Protein AF-A0A4Q3A7S2-F1 (afdb_monomer_lite)

Radius of gyration: 33.94 Å; chains: 1; bounding box: 97×50×57 Å

Structure (mmCIF, N/CA/C/O backbone):
data_AF-A0A4Q3A7S2-F1
#
_entry.id   AF-A0A4Q3A7S2-F1
#
loop_
_atom_site.group_PDB
_atom_site.id
_atom_site.type_symbol
_atom_site.label_atom_id
_atom_site.label_alt_id
_atom_site.label_comp_id
_atom_site.label_asym_id
_atom_site.label_entity_id
_atom_site.label_seq_id
_atom_site.pdbx_PDB_ins_code
_atom_site.Cartn_x
_atom_site.Cartn_y
_atom_site.Cartn_z
_atom_site.occupancy
_atom_site.B_iso_or_equiv
_atom_site.auth_seq_id
_atom_site.auth_comp_id
_atom_site.auth_asym_id
_atom_site.auth_atom_id
_atom_site.pdbx_PDB_model_num
ATOM 1 N N . MET A 1 1 ? 87.438 35.491 -44.003 1.00 46.78 1 MET A N 1
ATOM 2 C CA . MET A 1 1 ? 86.803 35.064 -42.737 1.00 46.78 1 MET A CA 1
ATOM 3 C C . MET A 1 1 ? 86.058 36.256 -42.162 1.00 46.78 1 MET A C 1
ATOM 5 O O . MET A 1 1 ? 86.713 37.239 -41.863 1.00 46.78 1 MET A O 1
ATOM 9 N N . ILE A 1 2 ? 84.730 36.200 -42.059 1.00 52.25 2 ILE A N 1
ATOM 10 C CA . ILE A 1 2 ? 83.905 37.192 -41.349 1.00 52.25 2 ILE A CA 1
ATOM 11 C C . ILE A 1 2 ? 82.823 36.402 -40.607 1.00 52.25 2 ILE A C 1
ATOM 13 O O . ILE A 1 2 ? 82.045 35.674 -41.223 1.00 52.25 2 ILE A O 1
ATOM 17 N N . GLY A 1 3 ? 82.870 36.476 -39.277 1.00 45.56 3 GLY A N 1
ATOM 18 C CA . GLY A 1 3 ? 81.972 35.782 -38.360 1.00 45.56 3 GLY A CA 1
ATOM 19 C C . GLY A 1 3 ? 80.674 36.549 -38.115 1.00 45.56 3 GLY A C 1
ATOM 20 O O . GLY A 1 3 ? 80.619 37.770 -38.256 1.00 45.56 3 GLY A O 1
ATOM 21 N N . ARG A 1 4 ? 79.629 35.818 -37.714 1.00 53.28 4 ARG A N 1
ATOM 22 C CA . ARG A 1 4 ? 78.406 36.376 -37.122 1.00 53.28 4 ARG A CA 1
ATOM 23 C C . ARG A 1 4 ? 78.172 35.708 -35.774 1.00 53.28 4 ARG A C 1
ATOM 25 O O . ARG A 1 4 ? 78.048 34.491 -35.700 1.00 53.28 4 ARG A O 1
ATOM 32 N N . ASN A 1 5 ? 78.122 36.532 -34.735 1.00 51.97 5 ASN A N 1
ATOM 33 C CA . ASN A 1 5 ? 77.712 36.159 -33.389 1.00 51.97 5 ASN A CA 1
ATOM 34 C C . ASN A 1 5 ? 76.204 36.371 -33.219 1.00 51.97 5 ASN A C 1
ATOM 36 O O . ASN A 1 5 ? 75.654 37.326 -33.765 1.00 51.97 5 ASN A O 1
ATOM 40 N N . GLY A 1 6 ? 75.602 35.566 -32.342 1.00 50.28 6 GLY A N 1
ATOM 41 C CA . GLY A 1 6 ? 74.502 36.010 -31.485 1.00 50.28 6 GLY A CA 1
ATOM 42 C C . GLY A 1 6 ? 73.160 35.322 -31.718 1.00 50.28 6 GLY A C 1
ATOM 43 O O . GLY A 1 6 ? 72.481 35.598 -32.697 1.00 50.28 6 GLY A O 1
ATOM 44 N N . ALA A 1 7 ? 72.747 34.488 -30.762 1.00 47.84 7 ALA A N 1
ATOM 45 C CA . ALA A 1 7 ? 71.641 34.805 -29.850 1.00 47.84 7 ALA A CA 1
ATOM 46 C C . ALA A 1 7 ? 71.241 33.552 -29.052 1.00 47.84 7 ALA A C 1
ATOM 48 O O . ALA A 1 7 ? 70.794 32.544 -29.596 1.00 47.84 7 ALA A O 1
ATOM 49 N N . SER A 1 8 ? 71.404 33.640 -27.735 1.00 52.78 8 SER A N 1
ATOM 50 C CA . SER A 1 8 ? 70.969 32.660 -26.746 1.00 52.78 8 SER A CA 1
ATOM 51 C C . SER A 1 8 ? 69.444 32.519 -26.756 1.00 52.78 8 SER A C 1
ATOM 53 O O . SER A 1 8 ? 68.729 33.466 -26.434 1.00 52.78 8 SER A O 1
ATOM 55 N N . HIS A 1 9 ? 68.926 31.332 -27.071 1.00 57.59 9 HIS A N 1
ATOM 56 C CA . HIS A 1 9 ? 67.501 31.027 -26.934 1.00 57.59 9 HIS A CA 1
ATOM 57 C C . HIS A 1 9 ? 67.215 30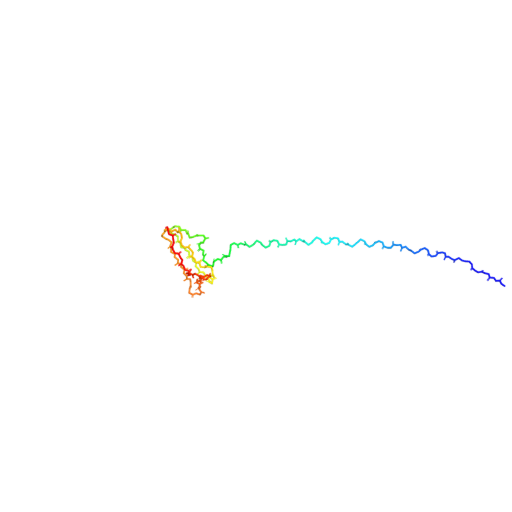.425 -25.552 1.00 57.59 9 HIS A C 1
ATOM 59 O O . HIS A 1 9 ? 67.211 29.210 -25.370 1.00 57.59 9 HIS A O 1
ATOM 65 N N . ALA A 1 10 ? 66.942 31.280 -24.565 1.00 58.94 10 ALA A N 1
ATOM 66 C CA . ALA A 1 10 ? 66.314 30.856 -23.316 1.00 58.94 10 ALA A CA 1
ATOM 67 C C . ALA A 1 10 ? 64.820 30.607 -23.584 1.00 58.94 10 ALA A C 1
ATOM 69 O O . ALA A 1 10 ? 64.062 31.547 -23.831 1.00 58.94 10 ALA A O 1
ATOM 70 N N . ARG A 1 11 ? 64.385 29.341 -23.594 1.00 58.94 11 ARG A N 1
ATOM 71 C CA . ARG A 1 11 ? 62.979 28.988 -23.839 1.00 58.94 11 ARG A CA 1
ATOM 72 C C . ARG A 1 11 ? 62.260 28.677 -22.527 1.00 58.94 11 ARG A C 1
ATOM 74 O O . ARG A 1 11 ? 62.695 27.864 -21.724 1.00 58.94 11 ARG A O 1
ATOM 81 N N . GLN A 1 12 ? 61.150 29.383 -22.359 1.00 58.12 12 GLN A N 1
ATOM 82 C CA . GLN A 1 12 ? 60.333 29.536 -21.163 1.00 58.12 12 GLN A CA 1
ATOM 83 C C . GLN A 1 12 ? 59.630 28.240 -20.727 1.00 58.12 12 GLN A C 1
ATOM 85 O O . GLN A 1 12 ? 59.042 27.533 -21.550 1.00 58.12 12 GLN A O 1
ATOM 90 N N . VAL A 1 13 ? 59.633 27.972 -19.417 1.00 60.22 13 VAL A N 1
ATOM 91 C CA . VAL A 1 13 ? 58.901 26.867 -18.779 1.00 60.22 13 VAL A CA 1
ATOM 92 C C . VAL A 1 13 ? 57.432 27.269 -18.623 1.00 60.22 13 VAL A C 1
ATOM 94 O O . VAL A 1 13 ? 57.107 28.213 -17.909 1.00 60.22 13 VAL A O 1
ATOM 97 N N . ARG A 1 14 ? 56.526 26.562 -19.308 1.00 59.00 14 ARG A N 1
ATOM 98 C CA . ARG A 1 14 ? 55.073 26.764 -19.198 1.00 59.00 14 ARG A CA 1
ATOM 99 C C . ARG A 1 14 ? 54.522 25.903 -18.063 1.00 59.00 14 ARG A C 1
ATOM 101 O O . ARG A 1 14 ? 54.343 24.701 -18.243 1.00 59.00 14 ARG A O 1
ATOM 108 N N . VAL A 1 15 ? 54.225 26.511 -16.919 1.00 61.81 15 VAL A N 1
ATOM 109 C CA . VAL A 1 15 ? 53.504 25.847 -15.823 1.00 61.81 15 VAL A CA 1
ATOM 110 C C . VAL A 1 15 ? 52.030 25.724 -16.217 1.00 61.81 15 VAL A C 1
ATOM 112 O O . VAL A 1 15 ? 51.342 26.723 -16.416 1.00 61.81 15 VAL A O 1
ATOM 115 N N . ARG A 1 16 ? 51.548 24.491 -16.384 1.00 57.50 16 ARG A N 1
ATOM 116 C CA . ARG A 1 16 ? 50.136 24.180 -16.646 1.00 57.50 16 ARG A CA 1
ATOM 117 C C . ARG A 1 16 ? 49.437 23.945 -15.303 1.00 57.50 16 ARG A C 1
ATOM 119 O O . ARG A 1 16 ? 49.512 22.846 -14.769 1.00 57.50 16 ARG A O 1
ATOM 126 N N . ALA A 1 17 ? 48.760 24.955 -14.763 1.00 62.59 17 ALA A N 1
ATOM 127 C CA . ALA A 1 17 ? 47.776 24.748 -13.703 1.00 62.59 17 ALA A CA 1
ATOM 128 C C . ALA A 1 17 ? 46.471 24.274 -14.361 1.00 62.59 17 ALA A C 1
ATOM 130 O O . ALA A 1 17 ? 45.764 25.063 -14.985 1.00 62.59 17 ALA A O 1
ATOM 131 N N . LEU A 1 18 ? 46.199 22.971 -14.308 1.00 62.78 18 LEU A N 1
ATOM 132 C CA . LEU A 1 18 ? 44.963 22.382 -14.821 1.00 62.78 18 LEU A CA 1
ATOM 133 C C . LEU A 1 18 ? 44.072 22.018 -13.636 1.00 62.78 18 LEU A C 1
ATOM 135 O O . LEU A 1 18 ? 44.501 21.353 -12.698 1.00 62.78 18 LEU A O 1
ATOM 139 N N . GLY A 1 19 ? 42.862 22.571 -13.689 1.00 59.62 19 GLY A N 1
ATOM 140 C CA . GLY A 1 19 ? 41.928 22.724 -12.588 1.00 59.62 19 GLY A CA 1
ATOM 141 C C . GLY A 1 19 ? 41.553 21.439 -11.863 1.00 59.62 19 GLY A C 1
ATOM 142 O O . GLY A 1 19 ? 41.289 20.394 -12.456 1.00 59.62 19 GLY A O 1
ATOM 143 N N . THR A 1 20 ? 41.456 21.568 -10.547 1.00 61.19 20 THR A N 1
ATOM 144 C CA . THR A 1 20 ? 40.785 20.622 -9.664 1.00 61.19 20 THR A CA 1
ATOM 145 C C . THR A 1 20 ? 39.309 20.554 -10.040 1.00 61.19 20 THR A C 1
ATOM 147 O O . THR A 1 20 ? 38.543 21.472 -9.750 1.00 61.19 20 THR A O 1
ATOM 150 N N . SER A 1 21 ? 38.900 19.477 -10.706 1.00 65.19 21 SER A N 1
ATOM 151 C CA . SER A 1 21 ? 37.482 19.183 -10.911 1.00 65.19 21 SER A CA 1
ATOM 152 C C . SER A 1 21 ? 36.929 18.570 -9.626 1.00 65.19 21 SER A C 1
ATOM 154 O O . SER A 1 21 ? 37.188 17.407 -9.329 1.00 65.19 21 SER A O 1
ATOM 156 N N . ALA A 1 22 ? 36.200 19.361 -8.838 1.00 62.50 22 ALA A N 1
ATOM 157 C CA . ALA A 1 22 ? 35.408 18.848 -7.729 1.00 62.50 22 ALA A CA 1
ATOM 158 C C . ALA A 1 22 ? 34.174 18.144 -8.311 1.00 62.50 22 ALA A C 1
ATOM 160 O O . ALA A 1 22 ? 33.236 18.797 -8.763 1.00 62.50 22 ALA A O 1
ATOM 161 N N . MET A 1 23 ? 34.190 16.812 -8.348 1.00 69.88 23 MET A N 1
ATOM 162 C CA . MET A 1 23 ? 32.988 16.036 -8.644 1.00 69.88 23 MET A CA 1
ATOM 163 C C . MET A 1 23 ? 32.083 16.098 -7.412 1.00 69.88 23 MET A C 1
ATOM 165 O O . MET A 1 23 ? 32.379 15.504 -6.377 1.00 69.88 23 MET A O 1
ATOM 169 N N . THR A 1 24 ? 31.005 16.871 -7.501 1.00 64.75 24 THR A N 1
ATOM 170 C CA . THR A 1 24 ? 29.953 16.901 -6.488 1.00 64.75 24 THR A CA 1
ATOM 171 C C . THR A 1 24 ? 29.230 15.556 -6.493 1.00 64.75 24 THR A C 1
ATOM 173 O O . THR A 1 24 ? 28.643 15.142 -7.491 1.00 64.75 24 THR A O 1
ATOM 176 N N . LEU A 1 25 ? 29.304 14.841 -5.371 1.00 62.91 25 LEU A N 1
ATOM 177 C CA . LEU A 1 25 ? 28.616 13.571 -5.176 1.00 62.91 25 LEU A CA 1
ATOM 178 C C . LEU A 1 25 ? 27.107 13.846 -5.087 1.00 62.91 25 LEU A C 1
ATOM 180 O O . LEU A 1 25 ? 26.626 14.392 -4.094 1.00 62.91 25 LEU A O 1
ATOM 184 N N . ALA A 1 26 ? 26.357 13.502 -6.134 1.00 62.62 26 ALA A N 1
ATOM 185 C CA . ALA A 1 26 ? 24.902 13.528 -6.096 1.00 62.62 26 ALA A CA 1
ATOM 186 C C . ALA A 1 26 ? 24.422 12.392 -5.183 1.00 62.62 26 ALA A C 1
ATOM 188 O O . ALA A 1 26 ? 24.310 11.241 -5.602 1.00 62.62 26 ALA A O 1
ATOM 189 N N . ALA A 1 27 ? 24.173 12.710 -3.913 1.00 62.62 27 ALA A N 1
ATOM 190 C CA . ALA A 1 27 ? 23.444 11.828 -3.019 1.00 62.62 27 ALA A CA 1
ATOM 191 C C . ALA A 1 27 ? 22.006 11.714 -3.541 1.00 62.62 27 ALA A C 1
ATOM 193 O O . ALA A 1 27 ? 21.166 12.579 -3.294 1.00 62.62 27 ALA A O 1
ATOM 194 N N . VAL A 1 28 ? 21.731 10.657 -4.305 1.00 62.94 28 VAL A N 1
ATOM 195 C CA . VAL A 1 28 ? 20.360 10.235 -4.580 1.00 62.94 28 VAL A CA 1
ATOM 196 C C . VAL A 1 28 ? 19.793 9.794 -3.239 1.00 62.94 28 VAL A C 1
ATOM 198 O O . VAL A 1 28 ? 20.159 8.746 -2.710 1.00 62.94 28 VAL A O 1
ATOM 201 N N . LEU A 1 29 ? 18.948 10.640 -2.657 1.00 57.34 29 LEU A N 1
ATOM 202 C CA . LEU A 1 29 ? 18.090 10.274 -1.544 1.00 57.34 29 LEU A CA 1
ATOM 203 C C . LEU A 1 29 ? 17.235 9.100 -2.026 1.00 57.34 29 LEU A C 1
ATOM 205 O O . LEU A 1 29 ? 16.254 9.296 -2.743 1.00 57.34 29 LEU A O 1
ATOM 209 N N . ALA A 1 30 ? 17.630 7.878 -1.676 1.00 49.09 30 ALA A N 1
ATOM 210 C CA . ALA A 1 30 ? 16.731 6.742 -1.718 1.00 49.09 30 ALA A CA 1
ATOM 211 C C . ALA A 1 30 ? 15.630 7.042 -0.695 1.00 49.09 30 ALA A C 1
ATOM 213 O O . ALA A 1 30 ? 15.777 6.783 0.499 1.00 49.09 30 ALA A O 1
ATOM 214 N N . GLY A 1 31 ? 14.563 7.697 -1.157 1.00 50.50 31 GLY A N 1
ATOM 215 C CA . GLY A 1 31 ? 13.308 7.732 -0.425 1.00 50.50 31 GLY A CA 1
ATOM 216 C C . GLY A 1 31 ? 12.841 6.298 -0.152 1.00 50.50 31 GLY A C 1
ATOM 217 O O . GLY A 1 31 ? 13.317 5.368 -0.816 1.00 50.50 31 GLY A O 1
ATOM 218 N N . PRO A 1 32 ? 11.926 6.096 0.812 1.00 52.81 32 PRO A N 1
ATOM 219 C CA . PRO A 1 32 ? 11.263 4.804 0.938 1.00 52.81 32 PRO A CA 1
ATOM 220 C C . PRO A 1 32 ? 10.740 4.431 -0.451 1.00 52.81 32 PRO A C 1
ATOM 222 O O . PRO A 1 32 ? 10.225 5.306 -1.153 1.00 52.81 32 PRO A O 1
ATOM 225 N N . ALA A 1 33 ? 10.952 3.185 -0.881 1.00 48.72 33 ALA A N 1
ATOM 226 C CA . ALA A 1 33 ? 10.351 2.692 -2.109 1.00 48.72 33 ALA A CA 1
ATOM 227 C C . ALA A 1 33 ? 8.867 3.049 -2.024 1.00 48.72 33 ALA A C 1
ATOM 229 O O . ALA A 1 33 ? 8.179 2.606 -1.109 1.00 48.72 33 ALA A O 1
ATOM 230 N N . PHE A 1 34 ? 8.420 3.984 -2.865 1.00 51.44 34 PHE A N 1
ATOM 231 C CA . PHE A 1 34 ? 7.028 4.383 -2.875 1.00 51.44 34 PHE A CA 1
ATOM 232 C C . PHE A 1 34 ? 6.277 3.153 -3.365 1.00 51.44 34 PHE A C 1
ATOM 234 O O . PHE A 1 34 ? 6.157 2.944 -4.576 1.00 51.44 34 PHE A O 1
ATOM 241 N N . ALA A 1 35 ? 5.777 2.339 -2.435 1.00 59.06 35 ALA A N 1
ATOM 242 C CA . ALA A 1 35 ? 4.617 1.534 -2.717 1.00 59.06 35 ALA A CA 1
ATOM 243 C C . ALA A 1 35 ? 3.638 2.475 -3.408 1.00 59.06 35 ALA A C 1
ATOM 245 O O . ALA A 1 35 ? 3.371 3.594 -2.957 1.00 59.06 35 ALA A O 1
ATOM 246 N N . GLN A 1 36 ? 3.114 2.056 -4.552 1.00 82.19 36 GLN A N 1
ATOM 247 C CA . GLN A 1 36 ? 2.151 2.884 -5.272 1.00 82.19 36 GLN A CA 1
ATOM 248 C C . GLN A 1 36 ? 0.804 2.952 -4.525 1.00 82.19 36 GLN A C 1
ATOM 250 O O . GLN A 1 36 ? -0.153 3.527 -5.046 1.00 82.19 36 GLN A O 1
ATOM 255 N N . CYS A 1 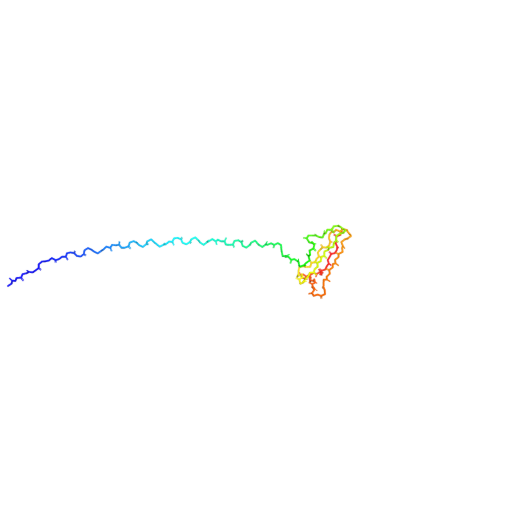37 ? 0.765 2.374 -3.316 1.00 91.06 37 CYS A N 1
ATOM 256 C CA . CYS A 1 37 ? -0.219 2.469 -2.256 1.00 91.06 37 CYS A CA 1
ATOM 257 C C . CYS A 1 37 ? 0.075 3.650 -1.314 1.00 91.06 37 CYS A C 1
ATOM 259 O O . CYS A 1 37 ? 1.119 3.702 -0.673 1.00 91.06 37 CYS A O 1
ATOM 261 N N . ALA A 1 38 ? -0.875 4.576 -1.167 1.00 92.56 38 ALA A N 1
ATOM 262 C CA . ALA A 1 38 ? -0.760 5.689 -0.223 1.00 92.56 38 ALA A CA 1
ATOM 263 C C . ALA A 1 38 ? -2.085 5.963 0.519 1.00 92.56 38 ALA A C 1
ATOM 265 O O . ALA A 1 38 ? -3.147 5.900 -0.107 1.00 92.56 38 ALA A O 1
ATOM 266 N N . PRO A 1 39 ? -2.054 6.305 1.824 1.00 90.31 39 PRO A N 1
ATOM 267 C CA . PRO A 1 39 ? -0.866 6.410 2.672 1.00 90.31 39 PRO A CA 1
ATOM 268 C C . PRO A 1 39 ? -0.312 5.043 3.100 1.00 90.31 39 PRO A C 1
ATOM 270 O O . PRO A 1 39 ? -1.073 4.114 3.388 1.00 90.31 39 PRO A O 1
ATOM 273 N N . GLU A 1 40 ? 1.017 4.973 3.178 1.00 84.31 40 GLU A N 1
ATOM 274 C CA . GLU A 1 40 ? 1.774 3.921 3.852 1.00 84.31 40 GLU A CA 1
ATOM 275 C C . GLU A 1 40 ? 2.774 4.592 4.823 1.00 84.31 40 GLU A C 1
ATOM 277 O O . GLU A 1 40 ? 3.565 5.429 4.381 1.00 84.31 40 GLU A O 1
ATOM 282 N N . PRO A 1 41 ? 2.734 4.318 6.144 1.00 87.75 41 PRO A N 1
ATOM 283 C CA . PRO A 1 41 ? 1.885 3.343 6.835 1.00 87.75 41 PRO A CA 1
ATOM 284 C C . PRO A 1 41 ? 0.392 3.703 6.790 1.00 87.75 41 PRO A C 1
ATOM 286 O O . PRO A 1 41 ? 0.017 4.866 6.632 1.00 87.75 41 PRO A O 1
ATOM 289 N N . THR A 1 42 ? -0.474 2.694 6.912 1.00 94.25 42 THR A N 1
ATOM 290 C CA . THR A 1 42 ? -1.924 2.892 6.796 1.00 94.25 42 THR A CA 1
ATOM 291 C C . THR A 1 42 ? -2.465 3.771 7.920 1.00 94.25 42 THR A C 1
ATOM 293 O O . THR A 1 42 ? -2.016 3.701 9.066 1.00 94.25 42 THR A O 1
ATOM 296 N N . VAL A 1 43 ? -3.488 4.571 7.624 1.00 94.81 43 VAL A N 1
ATOM 297 C CA . VAL A 1 43 ? -4.140 5.456 8.602 1.00 94.81 43 VAL A CA 1
ATOM 298 C C . VAL A 1 43 ? -5.409 4.797 9.149 1.00 94.81 43 VAL A C 1
ATOM 300 O O . VAL A 1 43 ? -6.167 4.171 8.401 1.00 94.81 43 VAL A O 1
ATOM 303 N N . ALA A 1 44 ? -5.646 4.945 10.457 1.00 96.56 44 ALA A N 1
ATOM 304 C CA . ALA A 1 44 ? -6.830 4.400 11.114 1.00 96.56 44 ALA A CA 1
ATOM 305 C C . ALA A 1 44 ? -8.109 5.023 10.543 1.00 96.56 44 ALA A C 1
ATOM 307 O O . ALA A 1 44 ? -8.183 6.240 10.370 1.00 96.56 44 ALA A O 1
ATOM 308 N N . ASN A 1 45 ? -9.108 4.188 10.246 1.00 96.56 45 ASN A N 1
ATOM 309 C CA . ASN A 1 45 ? -10.349 4.579 9.562 1.00 96.56 45 ASN A CA 1
ATOM 310 C C . ASN A 1 45 ? -10.120 5.297 8.210 1.00 96.56 45 ASN A C 1
ATOM 312 O O . ASN A 1 45 ? -11.010 5.981 7.705 1.00 96.56 45 ASN A O 1
ATOM 316 N N . GLY A 1 46 ? -8.916 5.181 7.640 1.00 96.00 46 GLY A N 1
ATOM 317 C CA . GLY A 1 46 ? -8.506 5.830 6.399 1.00 96.00 46 GLY A CA 1
ATOM 318 C C . GLY A 1 46 ? -8.604 4.907 5.188 1.00 96.00 46 GLY A C 1
ATOM 319 O O . GLY A 1 46 ? -8.805 3.701 5.314 1.00 96.00 46 GLY A O 1
ATOM 320 N N . THR A 1 47 ? -8.432 5.477 3.993 1.00 96.56 47 THR A N 1
ATOM 321 C CA . THR A 1 47 ? -8.325 4.704 2.747 1.00 96.56 47 THR A CA 1
ATOM 322 C C . THR A 1 47 ? -6.908 4.783 2.193 1.00 96.56 47 THR A C 1
ATOM 324 O O . THR A 1 47 ? -6.433 5.877 1.898 1.00 96.56 47 THR A O 1
ATOM 327 N N . THR A 1 48 ? -6.265 3.631 2.012 1.00 95.69 48 THR A N 1
ATOM 328 C CA . THR A 1 48 ? -4.997 3.482 1.291 1.00 95.69 48 THR A CA 1
ATOM 329 C C . THR A 1 48 ? -5.293 3.080 -0.148 1.00 95.69 48 THR A C 1
ATOM 331 O O . THR A 1 48 ? -5.885 2.029 -0.384 1.00 95.69 48 THR A O 1
ATOM 334 N N . THR A 1 49 ? -4.918 3.924 -1.110 1.00 95.44 49 THR A N 1
ATOM 335 C CA . THR A 1 49 ? -5.179 3.711 -2.543 1.00 95.44 49 THR A CA 1
ATOM 336 C C . THR A 1 49 ? -3.904 3.319 -3.273 1.00 95.44 49 THR A C 1
ATOM 338 O O . THR A 1 49 ? -2.923 4.053 -3.200 1.00 95.44 49 THR A O 1
ATOM 341 N N . CYS A 1 50 ? -3.940 2.205 -4.002 1.00 93.75 50 CYS A N 1
ATOM 342 C CA . CYS A 1 50 ? -2.864 1.693 -4.842 1.00 93.75 50 CYS A CA 1
ATOM 343 C C . CYS A 1 50 ? -3.158 1.989 -6.318 1.00 93.75 50 CYS A C 1
ATOM 345 O O . CYS A 1 50 ? -4.171 1.515 -6.835 1.00 93.75 50 CYS A O 1
ATOM 347 N N . ARG A 1 51 ? -2.282 2.749 -6.992 1.00 90.94 51 ARG A N 1
ATOM 348 C CA . ARG A 1 51 ? -2.471 3.200 -8.393 1.00 90.94 51 ARG A CA 1
ATOM 349 C C . ARG A 1 51 ? -1.555 2.534 -9.431 1.00 90.94 51 ARG A C 1
ATOM 351 O O . ARG A 1 51 ? -1.629 2.853 -10.614 1.00 90.94 51 ARG A O 1
ATOM 358 N N . GLY A 1 52 ? -0.708 1.590 -9.022 1.00 88.44 52 GLY A N 1
ATOM 359 C CA . GLY A 1 52 ? 0.133 0.814 -9.939 1.00 88.44 52 GLY A CA 1
ATOM 360 C C . GLY A 1 52 ? 0.724 -0.446 -9.292 1.00 88.44 52 GLY A C 1
ATOM 361 O O . GLY A 1 52 ? 0.095 -1.025 -8.414 1.00 88.44 52 GLY A O 1
ATOM 362 N N . THR A 1 53 ? 1.892 -0.900 -9.752 1.00 89.06 53 THR A N 1
ATOM 363 C CA . THR A 1 53 ? 2.658 -1.980 -9.122 1.00 89.06 53 THR A CA 1
ATOM 364 C C . THR A 1 53 ? 3.357 -1.550 -7.825 1.00 89.06 53 THR A C 1
ATOM 366 O O . THR A 1 53 ? 4.368 -0.853 -7.843 1.00 89.06 53 THR A O 1
ATOM 369 N N . ASP A 1 54 ? 2.856 -2.050 -6.703 1.00 89.69 54 ASP A N 1
ATOM 370 C CA . ASP A 1 54 ? 3.590 -2.156 -5.445 1.00 89.69 54 ASP A CA 1
ATOM 371 C C . ASP A 1 54 ? 4.314 -3.514 -5.424 1.00 89.69 54 ASP A C 1
ATOM 373 O O . ASP A 1 54 ? 3.679 -4.560 -5.576 1.00 89.69 54 ASP A O 1
ATOM 377 N N . ALA A 1 55 ? 5.646 -3.497 -5.338 1.00 88.75 55 ALA A N 1
ATOM 378 C CA . ALA A 1 55 ? 6.478 -4.699 -5.383 1.00 88.75 55 ALA A CA 1
ATOM 379 C C . ALA A 1 55 ? 6.842 -5.243 -3.9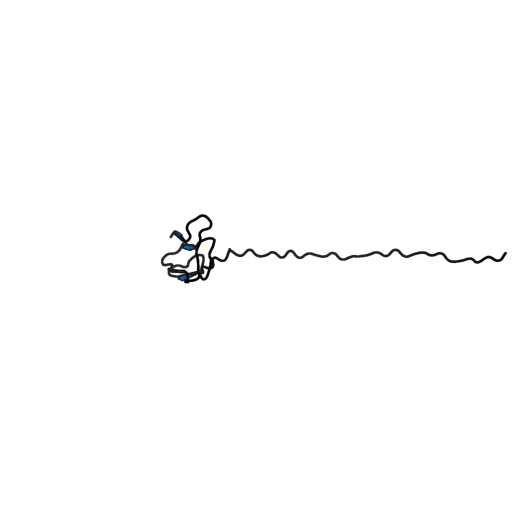93 1.00 88.75 55 ALA A C 1
ATOM 381 O O . ALA A 1 55 ? 7.204 -6.418 -3.885 1.00 88.75 55 ALA A O 1
ATOM 382 N N . ASP A 1 56 ? 6.758 -4.396 -2.968 1.00 86.12 56 ASP A N 1
ATOM 383 C CA . ASP A 1 56 ? 7.162 -4.705 -1.597 1.00 86.12 56 ASP A CA 1
ATOM 384 C C . ASP A 1 56 ? 5.984 -5.267 -0.792 1.00 86.12 56 ASP A C 1
ATOM 386 O O . ASP A 1 56 ? 6.169 -6.119 0.086 1.00 86.12 56 ASP A O 1
ATOM 390 N N . GLY A 1 57 ? 4.768 -4.879 -1.176 1.00 89.88 57 GLY A N 1
ATOM 391 C CA . GLY A 1 57 ? 3.517 -5.327 -0.593 1.00 89.88 57 GLY A CA 1
ATOM 392 C C . GLY A 1 57 ? 3.057 -4.389 0.512 1.00 89.88 57 GLY A C 1
ATOM 393 O O . GLY A 1 57 ? 3.849 -3.703 1.148 1.00 89.88 57 GLY A O 1
ATOM 394 N N . LEU A 1 58 ? 1.755 -4.396 0.791 1.00 92.31 58 LEU A N 1
ATOM 395 C CA . LEU A 1 58 ? 1.152 -3.461 1.732 1.00 92.31 58 LEU A CA 1
ATOM 396 C C . LEU A 1 58 ? 1.040 -4.063 3.136 1.00 92.31 58 LEU A C 1
ATOM 398 O O . LEU A 1 58 ? 0.405 -5.107 3.338 1.00 92.31 58 LEU A O 1
ATOM 402 N N . ARG A 1 59 ? 1.562 -3.354 4.143 1.00 93.38 59 ARG A N 1
ATOM 403 C CA . ARG A 1 59 ? 1.308 -3.660 5.562 1.00 93.38 59 ARG A CA 1
ATOM 404 C C . ARG A 1 59 ? 0.212 -2.772 6.140 1.00 93.38 59 ARG A C 1
ATOM 406 O O . ARG A 1 59 ? 0.415 -1.585 6.375 1.00 93.38 59 ARG A O 1
ATOM 413 N N . VAL A 1 60 ? -0.930 -3.379 6.452 1.00 94.38 60 VAL A N 1
ATOM 414 C CA . VAL A 1 60 ? -2.033 -2.730 7.167 1.00 94.38 60 VAL A CA 1
ATOM 415 C C . VAL A 1 60 ? -1.796 -2.860 8.669 1.00 94.38 60 VAL A C 1
ATOM 417 O O . VAL A 1 60 ? -1.874 -3.964 9.214 1.00 94.38 60 VAL A O 1
ATOM 420 N N . THR A 1 61 ? -1.496 -1.738 9.327 1.00 95.75 61 THR A N 1
ATOM 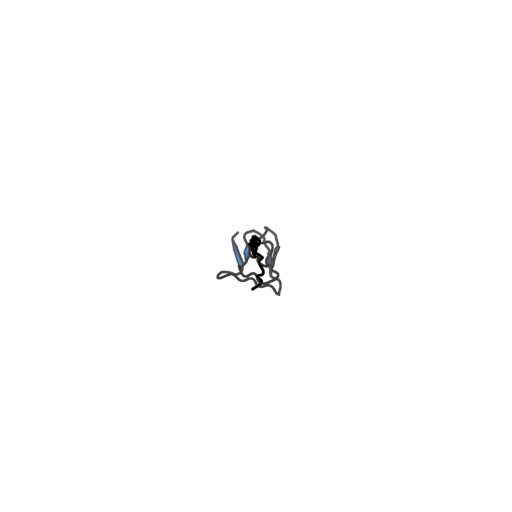421 C CA . THR A 1 61 ? -1.151 -1.683 10.762 1.00 95.75 61 THR A CA 1
ATOM 422 C C . THR A 1 61 ? -2.126 -0.871 11.609 1.00 95.75 61 THR A C 1
ATOM 424 O O . THR A 1 61 ? -1.852 -0.589 12.771 1.00 95.75 61 THR A O 1
ATOM 427 N N . THR A 1 62 ? -3.242 -0.430 11.034 1.00 96.69 62 THR A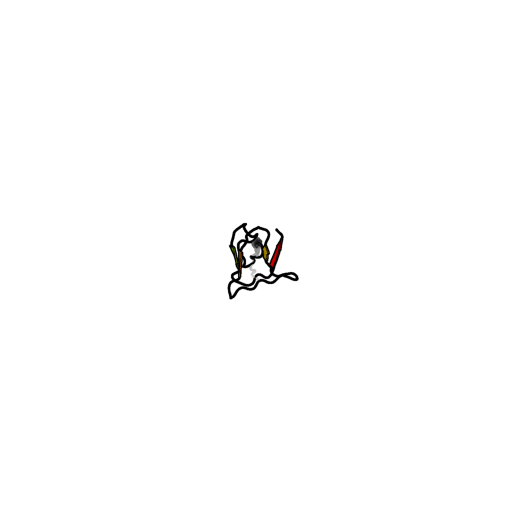 N 1
ATOM 428 C CA . THR A 1 62 ? -4.226 0.407 11.725 1.00 96.69 62 THR A CA 1
ATOM 429 C C . THR A 1 62 ? -5.640 -0.132 11.541 1.00 96.69 62 THR A C 1
ATOM 431 O O . THR A 1 62 ? -5.977 -0.753 10.533 1.00 96.69 62 THR A O 1
ATOM 434 N N . PHE A 1 63 ? -6.479 0.073 12.558 1.00 95.94 63 PHE A N 1
ATOM 435 C CA . PHE A 1 63 ? -7.868 -0.376 12.539 1.00 95.94 63 PHE A CA 1
ATOM 436 C C . PHE A 1 63 ? -8.703 0.423 11.533 1.00 95.94 63 PHE A C 1
ATOM 438 O O . PHE A 1 63 ? -8.503 1.624 11.353 1.00 95.94 63 PHE A O 1
ATOM 445 N N . GLY A 1 64 ? -9.673 -0.237 10.900 1.00 95.19 64 GLY A N 1
ATOM 446 C CA . GLY A 1 64 ? -10.622 0.422 10.002 1.00 95.19 64 GLY A CA 1
ATOM 447 C C . GLY A 1 64 ? -10.011 0.914 8.686 1.00 95.19 64 GLY A C 1
ATOM 448 O O . GLY A 1 64 ? -10.653 1.686 7.980 1.00 95.19 64 GLY A O 1
ATOM 449 N N . THR A 1 65 ? -8.789 0.501 8.336 1.00 96.50 65 THR A N 1
ATOM 450 C CA . THR A 1 65 ? -8.203 0.826 7.033 1.00 96.50 65 THR A CA 1
ATOM 451 C C . THR A 1 65 ? -8.989 0.164 5.902 1.00 96.50 65 THR A C 1
ATOM 453 O O . THR A 1 65 ? -9.194 -1.050 5.889 1.00 96.50 65 THR A O 1
ATOM 456 N N . ARG A 1 66 ? -9.356 0.956 4.896 1.00 96.38 66 ARG A N 1
ATOM 457 C CA . ARG A 1 66 ? -9.830 0.478 3.597 1.00 96.38 66 ARG A CA 1
ATOM 458 C C . ARG A 1 66 ? -8.669 0.465 2.610 1.00 96.38 66 ARG A C 1
ATOM 460 O O . ARG A 1 66 ? -8.056 1.498 2.372 1.00 96.38 66 ARG A O 1
ATOM 467 N N . VAL A 1 67 ? -8.398 -0.678 1.992 1.00 95.00 67 VAL A N 1
ATOM 468 C CA . VAL A 1 67 ? -7.420 -0.774 0.901 1.00 95.00 67 VAL A CA 1
ATOM 469 C C . VAL A 1 67 ? -8.167 -0.747 -0.429 1.00 95.00 67 VAL A C 1
ATOM 471 O O . VAL A 1 67 ? -9.053 -1.568 -0.662 1.00 95.00 67 VAL A O 1
ATOM 474 N N . LEU A 1 68 ? -7.834 0.215 -1.285 1.00 95.62 68 LEU A N 1
ATOM 475 C CA . LEU A 1 68 ? -8.378 0.361 -2.630 1.00 95.62 68 LEU A CA 1
ATOM 476 C C . LEU A 1 68 ? -7.269 0.096 -3.648 1.00 95.62 68 LEU A C 1
ATOM 478 O O . LEU A 1 68 ? -6.374 0.914 -3.807 1.00 95.62 68 LEU A O 1
ATOM 482 N N . VAL A 1 69 ? -7.344 -1.023 -4.360 1.00 94.25 69 VAL A N 1
ATOM 483 C CA . VAL A 1 69 ? -6.448 -1.320 -5.485 1.00 94.25 69 VAL A CA 1
ATOM 484 C C . VAL A 1 69 ? -7.178 -0.938 -6.770 1.00 94.25 69 VAL A C 1
ATOM 486 O O . VAL A 1 69 ? -8.235 -1.498 -7.062 1.00 94.25 69 VAL A O 1
ATOM 489 N N . GLU A 1 70 ? -6.673 0.056 -7.502 1.00 94.94 70 GLU A N 1
ATOM 490 C CA . GLU A 1 70 ? -7.265 0.465 -8.782 1.00 94.94 70 GLU A CA 1
ATOM 491 C C . GLU A 1 70 ? -7.147 -0.660 -9.828 1.00 94.94 70 GLU A C 1
ATOM 493 O O . GLU A 1 70 ? -6.290 -1.532 -9.719 1.00 94.94 70 GLU A O 1
ATOM 498 N N . GLN A 1 71 ? -7.999 -0.661 -10.861 1.00 92.31 71 GLN A N 1
ATOM 499 C CA . GLN A 1 71 ? -8.061 -1.767 -11.837 1.00 92.31 71 GLN A CA 1
ATOM 500 C C . GLN A 1 71 ? -6.726 -2.058 -12.542 1.00 92.31 71 GLN A C 1
ATOM 502 O O . GLN A 1 71 ? -6.469 -3.201 -12.908 1.00 92.31 71 GLN A O 1
ATOM 507 N N . SER A 1 72 ? -5.881 -1.042 -12.740 1.00 89.88 72 SER A N 1
ATOM 508 C CA . SER A 1 72 ? -4.550 -1.173 -13.348 1.00 89.88 72 SER A CA 1
ATOM 509 C C . SER A 1 72 ? -3.424 -1.381 -12.331 1.00 89.88 72 SER A C 1
ATOM 511 O O . SER A 1 72 ? -2.258 -1.473 -12.718 1.00 89.88 72 SER A O 1
ATOM 513 N N . ALA A 1 73 ? -3.741 -1.409 -11.037 1.00 91.88 73 ALA A N 1
ATOM 514 C CA . ALA A 1 73 ? -2.767 -1.579 -9.975 1.00 91.88 73 ALA A CA 1
ATOM 515 C C . ALA A 1 73 ? -2.524 -3.061 -9.668 1.00 91.88 73 ALA A C 1
ATOM 517 O O . ALA A 1 73 ? -3.347 -3.937 -9.925 1.00 91.88 73 ALA A O 1
ATOM 518 N N . THR A 1 74 ? -1.353 -3.365 -9.122 1.00 92.19 74 THR A N 1
ATOM 519 C CA . THR A 1 74 ? -0.975 -4.711 -8.695 1.00 92.19 74 THR A CA 1
ATOM 520 C C . THR A 1 74 ? -0.188 -4.590 -7.405 1.00 92.19 74 THR A C 1
ATOM 522 O O . THR A 1 74 ? 0.784 -3.855 -7.351 1.00 92.19 74 THR A O 1
ATOM 525 N N . VAL A 1 75 ? -0.567 -5.332 -6.372 1.00 92.81 75 VAL A N 1
ATOM 526 C CA . VAL A 1 75 ? 0.223 -5.416 -5.140 1.00 92.81 75 VAL A CA 1
ATOM 527 C C . VAL A 1 75 ? 0.888 -6.786 -5.110 1.00 92.81 75 VAL A C 1
ATOM 529 O O . VAL A 1 75 ? 0.215 -7.808 -5.266 1.00 92.81 75 VAL A O 1
ATOM 532 N N . ARG A 1 76 ? 2.209 -6.819 -4.967 1.00 91.06 76 ARG A N 1
ATOM 533 C CA . ARG A 1 76 ? 3.033 -8.029 -4.885 1.00 91.06 76 ARG A CA 1
ATOM 534 C C . ARG A 1 76 ? 3.814 -7.971 -3.586 1.00 91.06 76 ARG A C 1
ATOM 536 O O . ARG A 1 76 ? 4.248 -6.904 -3.200 1.00 91.06 76 ARG A O 1
ATOM 543 N N . GLY A 1 77 ? 4.004 -9.109 -2.931 1.00 86.69 77 GLY A N 1
ATOM 544 C CA . GLY A 1 77 ? 4.941 -9.195 -1.817 1.00 86.69 77 GLY A CA 1
ATOM 545 C C . GLY A 1 77 ? 6.279 -9.696 -2.339 1.00 86.69 77 GLY A C 1
ATOM 546 O O . GLY A 1 77 ? 6.318 -10.740 -2.998 1.00 86.69 77 GLY A O 1
ATOM 547 N N . ALA A 1 78 ? 7.368 -8.987 -2.047 1.00 80.62 78 ALA A N 1
ATOM 548 C CA . ALA A 1 78 ? 8.728 -9.371 -2.431 1.00 80.62 78 ALA A CA 1
ATOM 549 C C . ALA A 1 78 ? 9.191 -10.642 -1.683 1.00 80.62 78 ALA A C 1
ATOM 551 O O . ALA A 1 78 ? 9.976 -10.590 -0.741 1.00 80.62 78 ALA A O 1
ATOM 552 N N . GLY A 1 79 ? 8.664 -11.805 -2.081 1.00 85.38 79 GLY A N 1
ATOM 553 C CA . GLY A 1 79 ? 8.892 -13.094 -1.415 1.00 85.38 79 GLY A CA 1
ATOM 554 C C . GLY A 1 79 ? 7.932 -13.397 -0.257 1.00 85.38 79 GLY A C 1
ATOM 555 O O . GLY A 1 79 ? 8.147 -14.361 0.474 1.00 85.38 79 GLY A O 1
ATOM 556 N N . GLY A 1 80 ? 6.872 -12.601 -0.088 1.00 87.94 80 GLY A N 1
ATOM 557 C CA . GLY A 1 80 ? 5.881 -12.747 0.981 1.00 87.94 80 GLY A CA 1
ATOM 558 C C . GLY A 1 80 ? 4.450 -12.454 0.517 1.00 87.94 80 GLY A C 1
ATOM 559 O O . GLY A 1 80 ? 4.198 -12.324 -0.683 1.00 87.94 80 GLY A O 1
ATOM 560 N N . PRO A 1 81 ? 3.486 -12.358 1.449 1.00 92.00 81 PRO A N 1
ATOM 561 C CA . PRO A 1 81 ? 2.116 -11.995 1.107 1.00 92.00 81 PRO A CA 1
ATOM 562 C C . PRO A 1 81 ? 2.052 -10.581 0.519 1.00 92.00 81 PRO A C 1
ATOM 564 O O . PRO A 1 81 ? 2.720 -9.676 1.010 1.00 92.00 81 PRO A O 1
ATOM 567 N N . ALA A 1 82 ? 1.209 -10.386 -0.496 1.00 92.31 82 ALA A N 1
ATOM 568 C CA . ALA A 1 82 ? 1.000 -9.077 -1.116 1.00 92.31 82 ALA A CA 1
ATOM 569 C C . ALA A 1 82 ? 0.375 -8.054 -0.158 1.00 92.31 82 ALA A C 1
ATOM 571 O O . ALA A 1 82 ? 0.724 -6.882 -0.194 1.00 92.31 82 ALA A O 1
ATOM 572 N N . VAL A 1 83 ? -0.544 -8.492 0.703 1.00 92.62 83 VAL A N 1
ATOM 573 C CA . VAL A 1 83 ? -1.139 -7.649 1.743 1.00 92.62 83 VAL A CA 1
ATOM 574 C C . VAL A 1 83 ? -1.075 -8.402 3.061 1.00 92.62 83 VAL A C 1
ATOM 576 O O . VAL A 1 83 ? -1.533 -9.543 3.153 1.00 92.62 83 VAL A O 1
ATOM 579 N N . VAL A 1 84 ? -0.511 -7.767 4.085 1.00 94.88 84 VAL A N 1
ATOM 580 C CA . VAL A 1 84 ? -0.410 -8.318 5.440 1.00 94.88 84 VAL A CA 1
ATOM 581 C C . VAL A 1 84 ? -1.144 -7.401 6.405 1.00 94.88 84 VAL A C 1
ATOM 583 O O . VAL A 1 84 ? -0.846 -6.213 6.483 1.00 94.88 84 VAL A O 1
ATOM 586 N N . VAL A 1 85 ? -2.062 -7.967 7.185 1.00 94.62 85 VAL A N 1
ATOM 587 C CA . VAL A 1 85 ? -2.778 -7.251 8.247 1.00 94.62 85 VAL A CA 1
ATOM 588 C C . VAL A 1 85 ? -2.180 -7.634 9.601 1.00 94.62 85 VAL A C 1
ATOM 590 O O . VAL A 1 85 ? -2.137 -8.816 9.944 1.00 94.62 85 VAL A O 1
ATOM 593 N N . ARG A 1 86 ? -1.707 -6.642 10.364 1.00 92.38 86 ARG A N 1
ATOM 594 C CA . ARG A 1 86 ? -1.267 -6.788 11.764 1.00 92.38 86 ARG A CA 1
ATOM 595 C C . ARG A 1 86 ? -1.718 -5.569 12.560 1.00 92.38 86 ARG A C 1
ATOM 597 O O . ARG A 1 86 ? -1.073 -4.530 12.477 1.00 92.38 86 ARG A O 1
ATOM 604 N N . ILE A 1 87 ? -2.822 -5.715 13.285 1.00 87.56 87 ILE A N 1
ATOM 605 C CA . ILE A 1 87 ? -3.409 -4.671 14.135 1.00 87.56 87 ILE A CA 1
ATOM 606 C C . ILE A 1 87 ? -2.928 -4.867 15.568 1.00 87.56 87 ILE A C 1
ATOM 608 O O . IL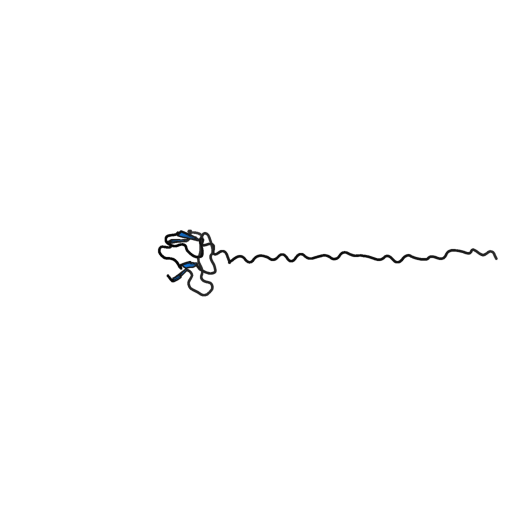E A 1 87 ? -2.883 -6.044 15.993 1.00 87.56 87 ILE A O 1
#

Foldseek 3Di:
DDDDDDDDDPDDDDDDPDDDDDDDDPPPPPDPPPQLWPPPVFDALEETERDAERACAHEDEYHNYHYHYPPHHDFHHNPDDNYHYDD

Secondary structure (DSSP, 8-state):
-----------------------------------SEESSSPPTT-EEEE-SEESS-EEE-STTPEEEE-TT-EE--SSS-SEEE--

Sequence (87 aa):
MIGRNGASHARQVRVRALGTSAMTLAAVLAGPAFAQCAPEPTVANGTTTCRGTDADGLRVTTFGTRVLVEQSATVRGAGGPAVVVRI

pLDDT: mean 77.99, std 17.75, range [45.56, 96.69]